Protein AF-A0A7X3V2B4-F1 (afdb_monomer_lite)

Radius of gyration: 16.2 Å; chains: 1; bounding box: 40×33×37 Å

Foldseek 3Di:
DDDDDDDDQPDDDNDTDDDDDDDDPDDPVVVVVCVQQVVSVCVPDPVQFVKDWPDDDDFHDAAQGKTWIWTADPNRIDIDIDGDHHDDD

Sequence (89 aa):
MAHCSPEGLDRQDGDFVFSTSQWVPTPVGDVFAFFADAMNLERITPPFLRFRIVTPTPIQMRAGAVIDYRLRLRACPIRWRTEITAWEG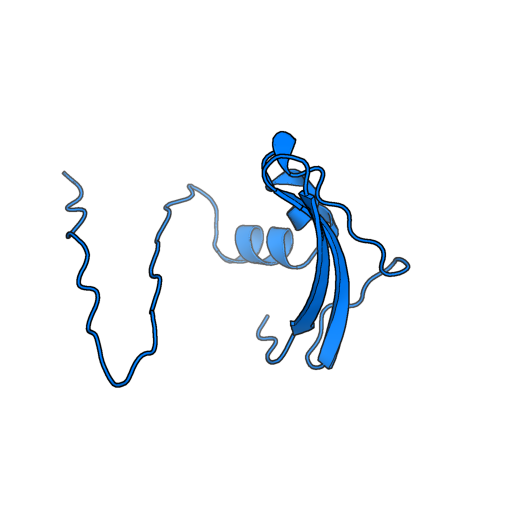

Secondary structure (DSSP, 8-state):
------------TT----------SS-HHHHHHHHHSTHHHHHHS-GGG--EE-SPSSP--STT-EEEEEEEETTEEEEEEEE------

Structure (mmCIF, N/CA/C/O backbone):
data_AF-A0A7X3V2B4-F1
#
_entry.id   AF-A0A7X3V2B4-F1
#
loop_
_atom_site.group_PDB
_atom_site.id
_atom_site.type_symbol
_atom_site.label_atom_id
_atom_site.label_alt_id
_atom_site.label_comp_id
_atom_site.label_asym_id
_atom_site.label_entity_id
_atom_site.label_seq_id
_atom_site.pdbx_PDB_ins_code
_atom_site.Cartn_x
_atom_site.Cartn_y
_atom_site.Cartn_z
_atom_site.occupancy
_atom_site.B_iso_or_equiv
_atom_site.auth_seq_id
_atom_site.auth_comp_id
_atom_site.auth_asym_id
_atom_site.auth_atom_id
_atom_site.pdbx_PDB_model_num
ATOM 1 N N . MET A 1 1 ? 25.839 -3.700 -19.690 1.00 33.94 1 MET A N 1
ATOM 2 C CA . MET A 1 1 ? 26.494 -3.078 -18.520 1.00 33.94 1 MET A CA 1
ATOM 3 C C . MET A 1 1 ? 25.579 -1.973 -18.019 1.00 33.94 1 MET A C 1
ATOM 5 O O . MET A 1 1 ? 25.549 -0.919 -18.633 1.00 33.94 1 MET A O 1
ATOM 9 N N . ALA A 1 2 ? 24.754 -2.246 -17.006 1.00 36.81 2 ALA A N 1
ATOM 10 C CA . ALA A 1 2 ? 23.876 -1.245 -16.399 1.00 36.81 2 ALA A CA 1
ATOM 11 C C . ALA A 1 2 ? 24.562 -0.706 -15.139 1.00 36.81 2 ALA A C 1
ATOM 13 O O . ALA A 1 2 ? 24.956 -1.476 -14.265 1.00 36.81 2 ALA A O 1
ATOM 14 N N . HIS A 1 3 ? 24.776 0.604 -15.110 1.00 38.88 3 HIS A N 1
ATOM 15 C CA . HIS A 1 3 ? 25.471 1.318 -14.050 1.00 38.88 3 HIS A CA 1
ATOM 16 C C . HIS A 1 3 ? 24.464 1.619 -12.929 1.00 38.88 3 HIS A C 1
ATOM 18 O O . HIS A 1 3 ? 23.600 2.477 -13.083 1.00 38.88 3 HIS A O 1
ATOM 24 N N . CYS A 1 4 ? 24.534 0.865 -11.832 1.00 34.06 4 CYS A N 1
ATOM 25 C CA . CYS A 1 4 ? 23.868 1.202 -10.577 1.00 34.06 4 CYS A CA 1
ATOM 26 C C . CYS A 1 4 ? 24.769 2.208 -9.851 1.00 34.06 4 CYS A C 1
ATOM 28 O O . CYS A 1 4 ? 25.846 1.832 -9.391 1.00 34.06 4 CYS A O 1
ATOM 30 N N . SER A 1 5 ? 24.372 3.481 -9.808 1.00 46.75 5 SER A N 1
ATOM 31 C CA . SER A 1 5 ? 25.101 4.505 -9.047 1.00 46.75 5 SER A CA 1
ATOM 32 C C . SER A 1 5 ? 24.818 4.357 -7.546 1.00 46.75 5 SER A C 1
ATOM 34 O O . SER A 1 5 ? 23.670 4.076 -7.190 1.00 46.75 5 SER A O 1
ATOM 36 N N . PRO A 1 6 ? 25.818 4.540 -6.664 1.00 53.34 6 PRO A N 1
ATOM 37 C CA . PRO A 1 6 ? 25.634 4.413 -5.230 1.00 53.34 6 PRO A CA 1
ATOM 38 C C . PRO A 1 6 ? 25.026 5.690 -4.637 1.00 53.34 6 PRO A C 1
ATOM 40 O O . PRO A 1 6 ? 25.434 6.806 -4.943 1.00 53.34 6 PRO A O 1
ATOM 43 N N . GLU A 1 7 ? 24.012 5.465 -3.812 1.00 55.62 7 GLU A N 1
ATOM 44 C CA . GLU A 1 7 ? 23.649 6.167 -2.580 1.00 55.62 7 GLU A CA 1
ATOM 45 C C . GLU A 1 7 ? 24.362 7.498 -2.273 1.00 55.62 7 GLU A C 1
ATOM 47 O O . GLU A 1 7 ? 25.551 7.547 -1.963 1.00 55.62 7 GLU A O 1
ATOM 52 N N . GLY A 1 8 ? 23.566 8.567 -2.209 1.00 45.28 8 GLY A N 1
ATOM 53 C CA . GLY A 1 8 ? 23.85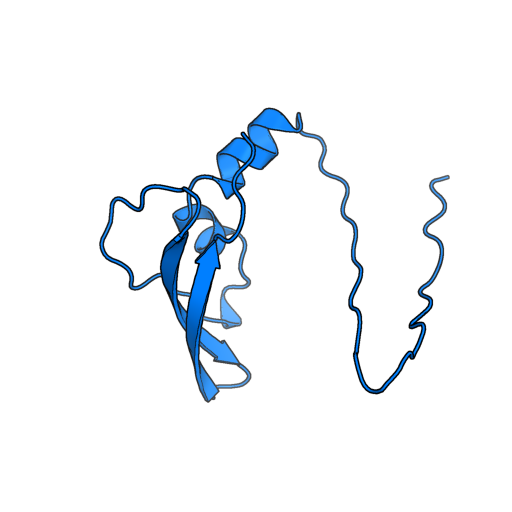9 9.751 -1.409 1.00 45.28 8 GLY A CA 1
ATOM 54 C C . GLY A 1 8 ? 22.708 9.973 -0.433 1.00 45.28 8 GLY A C 1
ATOM 55 O O . GLY A 1 8 ? 21.634 10.404 -0.845 1.00 45.28 8 GLY A O 1
ATOM 56 N N . LEU A 1 9 ? 22.910 9.659 0.850 1.00 54.97 9 LEU A N 1
ATOM 57 C CA . LEU A 1 9 ? 22.083 10.221 1.918 1.00 54.97 9 LEU A CA 1
ATOM 58 C C . LEU A 1 9 ? 22.494 11.690 2.066 1.00 54.97 9 LEU A C 1
ATOM 60 O O . LEU A 1 9 ? 23.457 11.998 2.768 1.00 54.97 9 LEU A O 1
ATOM 64 N N . ASP A 1 10 ? 21.797 12.583 1.366 1.00 54.25 10 ASP A N 1
ATOM 65 C CA . ASP A 1 10 ? 21.883 14.010 1.654 1.00 54.25 10 ASP A CA 1
ATOM 66 C C . ASP A 1 10 ? 21.146 14.274 2.969 1.00 54.25 10 ASP A C 1
ATOM 68 O O . ASP A 1 10 ? 19.966 13.950 3.123 1.00 54.25 10 ASP A O 1
ATOM 72 N N . ARG A 1 11 ? 21.880 14.776 3.958 1.00 52.34 11 ARG A N 1
ATOM 73 C CA . ARG A 1 11 ? 21.380 14.983 5.313 1.00 52.34 11 ARG A CA 1
ATOM 74 C C . ARG A 1 11 ? 21.054 16.461 5.467 1.00 52.34 11 ARG A C 1
ATOM 76 O O . ARG A 1 11 ? 21.908 17.232 5.896 1.00 52.34 11 ARG A O 1
ATOM 83 N N . GLN A 1 12 ? 19.823 16.837 5.144 1.00 53.97 12 GLN A N 1
ATOM 84 C CA . GLN A 1 12 ? 19.281 18.154 5.474 1.00 53.97 12 GLN A CA 1
ATOM 85 C C . GLN A 1 12 ? 18.353 18.005 6.692 1.00 53.97 12 GLN A C 1
ATOM 87 O O . GLN A 1 12 ? 17.438 17.191 6.687 1.00 53.97 12 GLN A O 1
ATOM 92 N N . ASP A 1 13 ? 18.676 18.705 7.783 1.00 57.41 13 ASP A N 1
ATOM 93 C CA . ASP A 1 13 ? 17.813 18.927 8.956 1.00 57.41 13 ASP A CA 1
ATOM 94 C C . ASP A 1 13 ? 17.138 17.707 9.617 1.00 57.41 13 ASP A C 1
ATOM 96 O O . ASP A 1 13 ? 15.958 17.716 9.936 1.00 57.41 13 ASP A O 1
ATOM 100 N N . GLY A 1 14 ? 17.899 16.648 9.915 1.00 70.12 14 GLY A N 1
ATOM 101 C CA . GLY A 1 14 ? 17.410 15.538 10.755 1.00 70.12 14 GLY A CA 1
ATOM 102 C C . GLY A 1 14 ? 16.425 14.583 10.073 1.00 70.12 14 GLY A C 1
ATOM 103 O O . GLY A 1 14 ? 16.075 13.563 10.672 1.00 70.12 14 GLY A O 1
ATOM 104 N N . ASP A 1 15 ? 16.065 14.854 8.822 1.00 82.75 15 ASP A N 1
ATOM 105 C CA . ASP A 1 15 ? 15.263 13.969 7.995 1.00 82.75 15 ASP A CA 1
ATOM 106 C C . ASP A 1 15 ? 16.140 12.904 7.325 1.00 82.75 15 ASP A C 1
ATOM 108 O O . ASP A 1 15 ? 17.282 13.140 6.918 1.00 82.75 15 ASP A O 1
ATOM 112 N N . PHE A 1 16 ? 15.599 11.690 7.225 1.00 90.00 16 PHE A N 1
ATOM 113 C CA . PHE A 1 16 ? 16.228 10.579 6.518 1.00 90.00 16 PHE A CA 1
ATOM 114 C C . PHE A 1 16 ? 15.431 10.281 5.252 1.00 90.00 16 PHE A C 1
ATOM 116 O O . PHE A 1 16 ? 14.257 9.919 5.326 1.00 90.00 16 PHE A O 1
ATOM 123 N N . VAL A 1 17 ? 16.082 10.384 4.092 1.00 91.25 17 VAL A N 1
ATOM 124 C CA . VAL A 1 17 ? 15.491 10.011 2.802 1.00 91.25 17 VAL A CA 1
ATOM 125 C C . VAL A 1 17 ? 15.986 8.625 2.400 1.00 91.25 17 VAL A C 1
ATOM 127 O O . VAL A 1 17 ? 17.189 8.379 2.327 1.00 91.25 17 VAL A O 1
ATOM 130 N N . PHE A 1 18 ? 15.051 7.718 2.115 1.00 93.88 18 PHE A N 1
ATOM 131 C CA . PHE A 1 18 ? 15.339 6.416 1.518 1.00 93.88 18 PHE A CA 1
ATOM 132 C C . PHE A 1 18 ? 14.907 6.421 0.051 1.00 93.88 18 PHE A C 1
ATOM 134 O O . PHE A 1 18 ? 13.744 6.683 -0.251 1.00 93.88 18 PHE A O 1
ATOM 141 N N . SER A 1 19 ? 15.837 6.110 -0.853 1.00 94.62 19 SER A N 1
ATOM 142 C CA . SER A 1 19 ? 15.576 5.982 -2.287 1.00 94.62 19 SER A CA 1
ATOM 143 C C . SER A 1 19 ? 15.968 4.588 -2.761 1.00 94.62 19 SER A C 1
ATOM 145 O O . SER A 1 19 ? 17.046 4.091 -2.439 1.00 94.62 19 SER A O 1
ATOM 147 N N . THR A 1 20 ? 15.085 3.943 -3.519 1.00 95.31 20 THR A N 1
ATOM 148 C CA . THR A 1 20 ? 15.322 2.621 -4.100 1.00 95.31 20 THR A CA 1
ATOM 149 C C . THR A 1 20 ? 14.697 2.540 -5.486 1.00 95.31 20 THR A C 1
ATOM 151 O O . THR A 1 20 ? 13.701 3.206 -5.767 1.00 95.31 20 THR A O 1
ATOM 154 N N . SER A 1 21 ? 15.282 1.728 -6.364 1.00 95.50 21 SER A N 1
ATOM 155 C CA . SER A 1 21 ? 14.754 1.474 -7.703 1.00 95.50 21 SER A CA 1
ATOM 156 C C . SER A 1 21 ? 14.850 -0.009 -8.036 1.00 95.50 21 SER A C 1
ATOM 158 O O . SER A 1 21 ? 15.767 -0.707 -7.601 1.00 95.50 21 SER A O 1
ATOM 160 N N . GLN A 1 22 ? 13.880 -0.499 -8.802 1.00 94.25 22 GLN A N 1
ATOM 161 C CA . GLN A 1 22 ? 13.840 -1.875 -9.274 1.00 94.25 22 GLN A CA 1
ATOM 162 C C . GLN A 1 22 ? 13.329 -1.902 -10.711 1.00 94.25 22 GLN A C 1
ATOM 164 O O . GLN A 1 22 ? 12.388 -1.192 -11.059 1.00 94.25 22 GLN A O 1
ATOM 169 N N . TRP A 1 23 ? 13.949 -2.739 -11.541 1.00 96.75 23 TRP A N 1
ATOM 170 C CA . TRP A 1 23 ? 13.483 -3.004 -12.896 1.00 96.75 23 TRP A CA 1
ATOM 171 C C . TRP A 1 23 ? 12.597 -4.250 -12.923 1.00 96.75 23 TRP A C 1
ATOM 173 O O . TRP A 1 23 ? 12.939 -5.270 -12.323 1.00 96.75 23 TRP A O 1
ATOM 183 N N . VAL A 1 24 ? 11.483 -4.170 -13.652 1.00 95.56 24 VAL A N 1
ATOM 184 C CA . VAL A 1 24 ? 10.536 -5.271 -13.855 1.00 95.56 24 VAL A CA 1
ATOM 185 C C . VAL A 1 24 ? 10.243 -5.389 -15.358 1.00 95.56 24 VAL A C 1
ATOM 187 O O . VAL A 1 24 ? 9.950 -4.370 -15.986 1.00 95.56 24 VAL A O 1
ATOM 190 N N . PRO A 1 25 ? 10.303 -6.593 -15.963 1.00 97.12 25 PRO A N 1
ATOM 191 C CA . PRO A 1 25 ? 10.024 -6.810 -17.386 1.00 97.12 25 PRO A CA 1
ATOM 192 C C . PRO A 1 25 ? 8.514 -6.787 -17.686 1.00 97.12 25 PRO A C 1
ATOM 194 O O . PRO A 1 25 ? 7.947 -7.768 -18.163 1.00 97.12 25 PRO A O 1
ATOM 197 N N . THR A 1 26 ? 7.816 -5.706 -17.346 1.00 97.19 26 THR A N 1
ATOM 198 C CA . THR A 1 26 ? 6.352 -5.608 -17.463 1.00 97.19 26 THR A CA 1
ATOM 199 C C . THR A 1 26 ? 5.945 -4.166 -17.791 1.00 97.19 26 THR A C 1
ATOM 201 O O . THR A 1 26 ? 6.580 -3.244 -17.273 1.00 97.19 26 THR A O 1
ATOM 204 N N . PRO A 1 27 ? 4.930 -3.931 -18.649 1.00 97.00 27 PRO A N 1
ATOM 205 C CA . PRO A 1 27 ? 4.434 -2.585 -18.934 1.00 97.00 27 PRO A CA 1
ATOM 206 C C . PRO A 1 27 ? 4.026 -1.832 -17.663 1.00 97.00 27 PRO A C 1
ATOM 208 O O . PRO A 1 27 ? 3.438 -2.410 -16.751 1.00 97.00 27 PRO A O 1
ATOM 211 N N . VAL A 1 28 ? 4.288 -0.523 -17.618 1.00 94.44 28 VAL A N 1
ATOM 212 C CA . VAL A 1 28 ? 4.011 0.301 -16.426 1.00 94.44 28 VAL A CA 1
ATOM 213 C C . VAL A 1 28 ? 2.536 0.274 -16.012 1.00 94.44 28 VAL A C 1
ATOM 215 O O . VAL A 1 28 ? 2.251 0.233 -14.820 1.00 94.44 28 VAL A O 1
ATOM 218 N N . GLY A 1 29 ? 1.608 0.222 -16.975 1.00 95.31 29 GLY A N 1
ATOM 219 C CA . GLY A 1 29 ? 0.170 0.138 -16.700 1.00 95.31 29 GLY A CA 1
ATOM 220 C C . GLY A 1 29 ? -0.222 -1.151 -15.977 1.00 95.31 29 GLY A C 1
ATOM 221 O O . GLY A 1 29 ? -1.0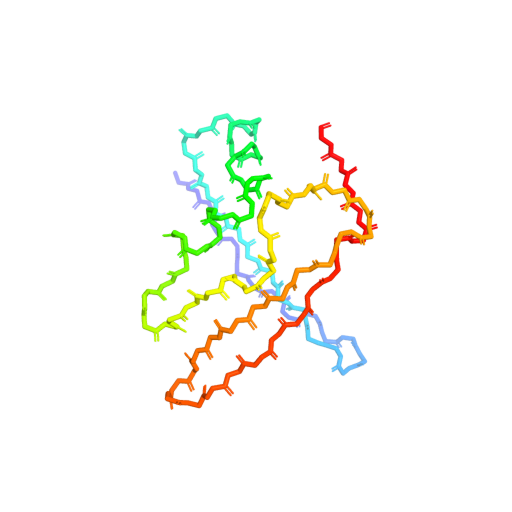07 -1.107 -15.035 1.00 95.31 29 GLY A O 1
ATOM 222 N N . ASP A 1 30 ? 0.388 -2.281 -16.341 1.00 96.38 30 ASP A N 1
ATOM 223 C CA . ASP A 1 30 ? 0.128 -3.572 -15.692 1.00 96.38 30 ASP A CA 1
ATOM 224 C C . ASP A 1 30 ? 0.732 -3.614 -14.283 1.00 96.38 30 ASP A C 1
ATOM 226 O O . ASP A 1 30 ? 0.120 -4.133 -13.347 1.00 96.38 30 ASP A O 1
ATOM 230 N N . VAL A 1 31 ? 1.921 -3.023 -14.108 1.00 95.38 31 VAL A N 1
ATOM 231 C CA . VAL A 1 31 ? 2.545 -2.864 -12.787 1.00 95.38 31 VAL A CA 1
ATOM 232 C C . VAL A 1 31 ? 1.672 -1.976 -11.900 1.00 95.38 31 VAL A C 1
ATOM 234 O O . VAL A 1 31 ? 1.381 -2.347 -10.765 1.00 95.38 31 VAL A O 1
ATOM 237 N N . PHE A 1 32 ? 1.197 -0.839 -12.411 1.00 94.31 32 PHE A N 1
ATOM 238 C CA . PHE A 1 32 ? 0.307 0.046 -11.667 1.00 94.31 32 PHE A CA 1
ATOM 239 C C . PHE A 1 32 ? -1.008 -0.649 -11.301 1.0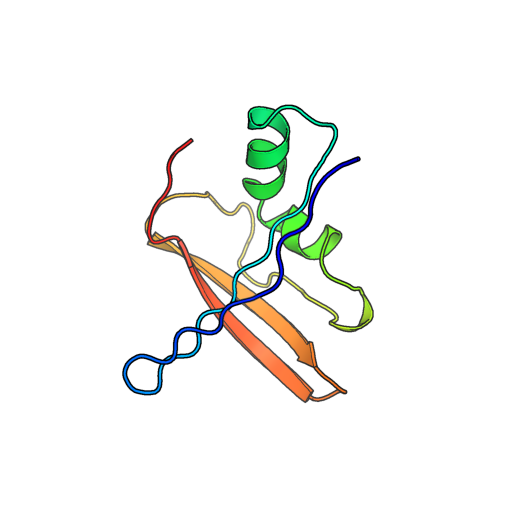0 94.31 32 PHE A C 1
ATOM 241 O O . PHE A 1 32 ? -1.389 -0.633 -10.135 1.00 94.31 32 PHE A O 1
ATOM 248 N N . ALA A 1 33 ? -1.659 -1.332 -12.250 1.00 95.00 33 ALA A N 1
ATOM 249 C CA . ALA A 1 33 ? -2.888 -2.087 -12.001 1.00 95.00 33 ALA A CA 1
ATOM 250 C C . ALA A 1 33 ? -2.705 -3.158 -10.913 1.00 95.00 33 ALA A C 1
ATOM 252 O O . ALA A 1 33 ? -3.599 -3.377 -10.098 1.00 95.00 33 ALA A O 1
ATOM 253 N N . PHE A 1 34 ? -1.526 -3.784 -10.852 1.00 95.62 34 PHE A N 1
ATOM 254 C CA . PHE A 1 34 ? -1.180 -4.711 -9.781 1.00 95.62 34 PHE A CA 1
ATOM 255 C C . PHE A 1 34 ? -1.131 -4.022 -8.408 1.00 95.62 34 PHE A C 1
ATOM 257 O O . PHE A 1 34 ? -1.735 -4.523 -7.462 1.00 95.62 34 PHE A O 1
ATOM 264 N N . PHE A 1 35 ? -0.464 -2.869 -8.287 1.00 93.50 35 PHE A N 1
ATOM 265 C CA . PHE A 1 35 ? -0.421 -2.096 -7.035 1.00 93.50 35 PHE A CA 1
ATOM 266 C C . PHE A 1 35 ? -1.752 -1.404 -6.692 1.00 93.50 35 PHE A C 1
ATOM 268 O O . PHE A 1 35 ? -1.999 -1.105 -5.524 1.00 93.50 35 PHE A O 1
ATOM 275 N N . ALA A 1 36 ? -2.615 -1.175 -7.684 1.00 94.19 36 ALA A N 1
ATOM 276 C CA . ALA A 1 36 ? -3.941 -0.592 -7.511 1.00 94.19 36 ALA A CA 1
ATOM 277 C C . ALA A 1 36 ? -4.958 -1.544 -6.866 1.00 94.19 36 ALA A C 1
ATOM 279 O O . ALA A 1 36 ? -6.002 -1.101 -6.394 1.00 94.19 36 ALA A O 1
ATOM 280 N N . ASP A 1 37 ? -4.657 -2.837 -6.788 1.00 94.81 37 ASP A N 1
ATOM 281 C CA . ASP A 1 37 ? -5.344 -3.741 -5.874 1.00 94.81 37 ASP A CA 1
ATOM 282 C C . ASP A 1 37 ? -4.540 -3.833 -4.573 1.00 94.81 37 ASP A C 1
ATOM 284 O O . ASP A 1 37 ? -3.492 -4.480 -4.507 1.00 94.81 37 ASP A O 1
ATOM 288 N N . ALA A 1 38 ? -5.050 -3.200 -3.514 1.00 93.38 38 ALA A N 1
ATOM 289 C CA . ALA A 1 38 ? -4.403 -3.187 -2.205 1.00 93.38 38 ALA A CA 1
ATOM 290 C C . ALA A 1 38 ? -4.062 -4.602 -1.703 1.00 93.38 38 ALA A C 1
ATOM 292 O O . ALA A 1 38 ? -3.034 -4.788 -1.051 1.00 93.38 38 ALA A O 1
ATOM 293 N N . MET A 1 39 ? -4.860 -5.621 -2.046 1.00 93.56 39 MET A N 1
ATOM 294 C CA . MET A 1 39 ? -4.627 -7.000 -1.607 1.00 93.56 39 MET A CA 1
ATOM 295 C C . MET A 1 39 ? -3.316 -7.585 -2.144 1.00 93.56 39 MET A C 1
ATOM 297 O O . MET A 1 39 ? -2.725 -8.466 -1.514 1.00 93.56 39 MET A O 1
ATOM 301 N N . ASN A 1 40 ? -2.798 -7.060 -3.255 1.00 95.56 40 ASN A N 1
ATOM 302 C CA . ASN A 1 40 ? -1.513 -7.477 -3.801 1.00 95.56 40 ASN A CA 1
ATOM 303 C C . ASN A 1 40 ? -0.315 -7.030 -2.953 1.00 95.56 40 ASN A C 1
ATOM 305 O O . ASN A 1 40 ? 0.730 -7.682 -3.015 1.00 95.56 40 ASN A O 1
ATOM 309 N N . LEU A 1 41 ? -0.459 -6.003 -2.104 1.00 93.25 41 LEU A N 1
ATOM 310 C CA . LEU A 1 41 ? 0.599 -5.580 -1.176 1.00 93.25 41 LEU A CA 1
ATOM 311 C C . LEU A 1 41 ? 0.973 -6.704 -0.208 1.00 93.25 41 LEU A C 1
ATOM 313 O O . LEU A 1 41 ? 2.150 -6.931 0.072 1.00 93.25 41 LEU A O 1
ATOM 317 N N . GLU A 1 42 ? -0.017 -7.464 0.258 1.00 91.88 42 GLU A N 1
ATOM 318 C CA . GLU A 1 42 ? 0.226 -8.634 1.097 1.00 91.88 42 GLU A CA 1
ATOM 319 C C . GLU A 1 42 ? 1.008 -9.720 0.346 1.00 91.88 42 GLU A C 1
ATOM 321 O O . GLU A 1 42 ? 1.889 -10.352 0.926 1.00 91.88 42 GLU A O 1
ATOM 326 N N . ARG A 1 43 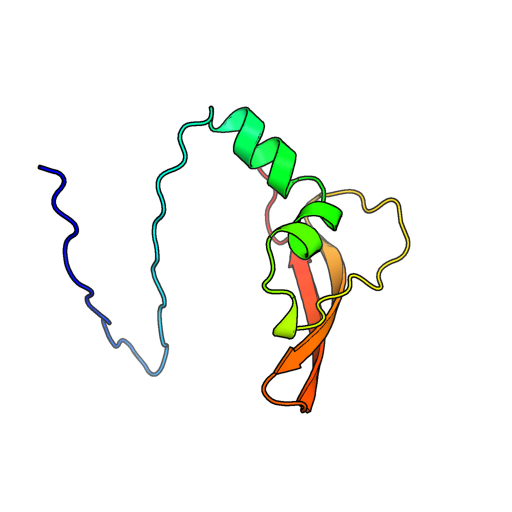? 0.735 -9.897 -0.953 1.00 92.94 43 ARG A N 1
ATOM 327 C CA . ARG A 1 43 ? 1.359 -10.928 -1.795 1.00 92.94 43 ARG A CA 1
ATOM 328 C C . ARG A 1 43 ? 2.847 -10.684 -2.041 1.00 92.94 43 ARG A C 1
ATOM 330 O O . ARG A 1 43 ? 3.606 -11.643 -2.147 1.00 92.94 43 ARG A O 1
ATOM 337 N N . ILE A 1 44 ? 3.255 -9.421 -2.155 1.00 92.81 44 ILE A N 1
ATOM 338 C CA . ILE A 1 44 ? 4.654 -9.033 -2.409 1.00 92.81 44 ILE A CA 1
ATOM 339 C C . ILE A 1 44 ? 5.451 -8.764 -1.130 1.00 92.81 44 ILE A C 1
ATOM 341 O O . ILE A 1 44 ? 6.671 -8.612 -1.183 1.00 92.81 44 ILE A O 1
ATOM 345 N N . THR A 1 45 ? 4.786 -8.710 0.024 1.00 92.75 45 THR A N 1
ATOM 346 C CA . THR A 1 45 ? 5.455 -8.469 1.300 1.00 92.75 45 THR A CA 1
ATOM 347 C C . THR A 1 45 ? 6.049 -9.774 1.841 1.00 92.75 45 THR A C 1
ATOM 349 O O . THR A 1 45 ? 5.350 -10.789 1.892 1.00 92.75 45 THR A O 1
ATOM 352 N N . PRO A 1 46 ? 7.318 -9.789 2.295 1.00 94.75 46 PRO A N 1
ATOM 353 C CA . PRO A 1 46 ? 7.937 -11.004 2.811 1.00 94.75 46 PRO A CA 1
ATOM 354 C C . PRO A 1 46 ? 7.108 -11.691 3.917 1.00 94.75 46 PRO A C 1
ATOM 356 O O . PRO A 1 46 ? 6.702 -11.034 4.883 1.00 94.75 46 PRO A O 1
ATOM 359 N N . PRO A 1 47 ? 6.902 -13.023 3.858 1.00 92.44 47 PRO A N 1
ATOM 360 C CA . PRO A 1 47 ? 5.961 -13.731 4.735 1.00 92.44 47 PRO A CA 1
ATOM 361 C C . PRO A 1 47 ? 6.336 -13.666 6.221 1.00 92.44 47 PRO A C 1
ATOM 363 O O . PRO A 1 47 ? 5.464 -13.758 7.090 1.00 92.44 47 PRO A O 1
ATOM 366 N N . PHE A 1 48 ? 7.618 -13.453 6.543 1.00 92.56 48 PHE A N 1
ATOM 367 C CA . PHE A 1 48 ? 8.072 -13.292 7.926 1.00 92.56 48 PHE A CA 1
ATOM 368 C C . PHE A 1 48 ? 7.461 -12.061 8.617 1.00 92.56 48 PHE A C 1
ATOM 370 O O . PHE A 1 48 ? 7.367 -12.050 9.846 1.00 92.56 48 PHE A O 1
ATOM 377 N N . LEU A 1 49 ? 6.997 -11.063 7.852 1.00 95.81 49 LEU A N 1
ATOM 378 C CA . LEU A 1 49 ? 6.310 -9.889 8.387 1.00 95.81 49 LEU A CA 1
ATOM 379 C C . LEU A 1 49 ? 4.858 -10.172 8.773 1.00 95.81 49 LEU A C 1
ATOM 381 O O . LEU A 1 49 ? 4.267 -9.366 9.483 1.00 95.81 49 LEU A O 1
ATOM 385 N N . ARG A 1 50 ? 4.259 -11.292 8.341 1.00 94.81 50 ARG A N 1
ATOM 386 C CA . ARG A 1 50 ? 2.830 -11.600 8.564 1.00 94.81 50 ARG A CA 1
ATOM 387 C C . ARG A 1 50 ? 1.923 -10.397 8.278 1.00 94.81 50 ARG A C 1
ATOM 389 O O . ARG A 1 50 ? 1.028 -10.094 9.067 1.00 94.81 50 ARG A O 1
ATOM 396 N N . PHE A 1 51 ? 2.219 -9.693 7.190 1.00 96.31 51 PHE A N 1
ATOM 397 C CA . PHE A 1 51 ? 1.464 -8.528 6.766 1.00 96.31 51 PHE A CA 1
ATOM 398 C C . PHE A 1 51 ? 0.024 -8.942 6.460 1.00 96.31 51 PHE A C 1
ATOM 400 O O . PHE A 1 51 ? -0.214 -9.997 5.865 1.00 96.31 51 PHE A O 1
ATOM 407 N N . ARG A 1 52 ? -0.926 -8.152 6.952 1.00 96.38 52 ARG A N 1
ATOM 408 C CA . ARG A 1 52 ? -2.361 -8.366 6.786 1.00 96.38 52 ARG A CA 1
ATOM 409 C C . ARG A 1 52 ? -3.057 -7.029 6.647 1.00 96.38 52 ARG A C 1
ATOM 411 O O . ARG A 1 52 ? -2.931 -6.186 7.538 1.00 96.38 52 ARG A O 1
ATOM 418 N N . ILE A 1 53 ? -3.829 -6.875 5.582 1.00 96.19 53 ILE A N 1
ATOM 419 C CA . ILE A 1 53 ? -4.811 -5.796 5.469 1.00 96.19 53 ILE A CA 1
ATOM 420 C C . ILE A 1 53 ? -6.002 -6.157 6.352 1.00 96.19 53 ILE A C 1
ATOM 422 O O . ILE A 1 53 ? -6.508 -7.276 6.301 1.00 96.19 53 ILE A O 1
ATOM 426 N N . VAL A 1 54 ? -6.418 -5.225 7.207 1.00 96.75 54 VAL A N 1
ATOM 427 C CA . VAL A 1 54 ? -7.568 -5.405 8.109 1.00 96.75 54 VAL A CA 1
ATOM 428 C C . VAL A 1 54 ? -8.714 -4.438 7.806 1.00 96.75 54 VAL A C 1
ATOM 430 O O . VAL A 1 54 ? -9.753 -4.514 8.459 1.00 96.75 54 VAL A O 1
ATOM 433 N N . THR A 1 55 ? -8.551 -3.559 6.812 1.00 96.75 55 THR A N 1
ATOM 434 C CA . THR A 1 55 ? -9.648 -2.764 6.245 1.00 96.75 55 THR A CA 1
ATOM 435 C C . THR A 1 55 ? -10.684 -3.680 5.580 1.00 96.75 55 THR A C 1
ATOM 437 O O . THR A 1 55 ? -10.293 -4.587 4.843 1.00 96.75 55 THR A O 1
ATOM 440 N N . PRO A 1 56 ? -11.996 -3.456 5.794 1.00 95.44 56 PRO A N 1
ATOM 441 C CA . PRO A 1 56 ? -13.046 -4.188 5.090 1.00 95.44 56 PRO A CA 1
ATOM 442 C C . PRO A 1 56 ? -12.939 -4.051 3.568 1.00 95.44 56 PRO A C 1
ATOM 444 O O . PRO A 1 56 ? -12.691 -2.964 3.049 1.00 95.44 56 PRO A O 1
ATOM 447 N N . THR A 1 57 ? -13.155 -5.154 2.855 1.00 91.88 57 THR A N 1
ATOM 448 C CA . THR A 1 57 ? -13.126 -5.206 1.390 1.00 91.88 57 THR A CA 1
ATOM 449 C C . THR A 1 57 ? -14.542 -5.117 0.796 1.00 91.88 57 THR A C 1
ATOM 451 O O . THR A 1 57 ? -15.503 -5.529 1.453 1.00 91.88 57 THR A O 1
ATOM 454 N N . PRO A 1 58 ? -14.701 -4.602 -0.442 1.00 93.88 58 PRO A N 1
ATOM 455 C CA . PRO A 1 58 ? -13.650 -4.103 -1.338 1.00 93.88 58 PRO A CA 1
ATOM 456 C C . PRO A 1 58 ? -13.116 -2.721 -0.929 1.00 93.88 58 PRO A C 1
ATOM 458 O O . PRO A 1 58 ? -13.864 -1.863 -0.470 1.00 93.88 58 PRO A O 1
ATOM 461 N N . ILE A 1 59 ? -11.813 -2.501 -1.130 1.00 94.56 59 ILE A N 1
ATOM 462 C CA . ILE A 1 59 ? -11.165 -1.203 -0.902 1.00 94.56 59 ILE A CA 1
ATOM 463 C C . ILE A 1 59 ? -11.167 -0.440 -2.223 1.00 94.56 59 ILE A C 1
ATOM 465 O O . ILE A 1 59 ? -10.595 -0.899 -3.209 1.00 94.56 59 ILE A O 1
ATOM 469 N N . GLN A 1 60 ? -11.798 0.731 -2.249 1.00 94.88 60 GLN A N 1
ATOM 470 C CA . GLN A 1 60 ? -11.723 1.624 -3.400 1.00 94.88 60 GLN A CA 1
ATOM 471 C C . GLN A 1 60 ? -10.457 2.478 -3.304 1.00 94.88 60 GLN A C 1
ATOM 473 O O . GLN A 1 60 ? -10.340 3.309 -2.400 1.00 94.88 60 GLN A O 1
ATOM 478 N N . MET A 1 61 ? -9.533 2.305 -4.248 1.00 95.25 61 MET A N 1
ATOM 479 C CA . MET A 1 61 ? -8.350 3.159 -4.345 1.00 95.25 61 MET A CA 1
ATOM 480 C C . MET A 1 61 ? -8.726 4.537 -4.888 1.00 95.25 61 MET A C 1
ATOM 482 O O . MET A 1 61 ? -9.307 4.660 -5.965 1.00 95.25 61 MET A O 1
ATOM 486 N N . ARG A 1 62 ? -8.436 5.570 -4.096 1.00 96.00 62 ARG A N 1
ATOM 487 C CA . ARG A 1 62 ? -8.658 6.987 -4.405 1.00 96.00 62 ARG A CA 1
ATOM 488 C C . ARG A 1 62 ? -7.886 7.852 -3.413 1.00 96.00 62 ARG A C 1
ATOM 490 O O . ARG A 1 62 ? -7.507 7.369 -2.347 1.00 96.00 62 ARG A O 1
ATOM 497 N N . ALA A 1 63 ? -7.748 9.142 -3.707 1.00 97.44 63 ALA A N 1
ATOM 498 C CA . ALA A 1 63 ? -7.273 10.098 -2.712 1.00 97.44 63 ALA A CA 1
ATOM 499 C C . ALA A 1 63 ? -8.181 10.090 -1.459 1.00 97.44 63 ALA A C 1
ATOM 501 O O . ALA A 1 63 ? -9.412 9.967 -1.551 1.00 97.44 63 ALA A O 1
ATOM 502 N N . GLY A 1 64 ? -7.559 10.163 -0.284 1.00 97.50 64 GLY A N 1
ATOM 503 C CA . GLY A 1 64 ? -8.193 10.032 1.027 1.00 97.50 64 GLY A CA 1
ATOM 504 C C . GLY A 1 64 ? -8.607 8.604 1.403 1.00 97.50 64 GLY A C 1
ATOM 505 O O . GLY A 1 64 ? -9.298 8.419 2.405 1.00 97.50 64 GLY A O 1
ATOM 506 N N . ALA A 1 65 ? -8.256 7.579 0.615 1.00 96.88 65 ALA A N 1
ATOM 507 C CA . ALA A 1 65 ? -8.488 6.193 1.016 1.00 96.88 65 ALA A CA 1
ATOM 508 C C . ALA A 1 65 ? -7.600 5.842 2.219 1.00 96.88 65 ALA A C 1
ATOM 510 O O . ALA A 1 65 ? -6.383 6.024 2.175 1.00 96.88 65 ALA A O 1
ATOM 511 N N . VAL A 1 66 ? -8.217 5.319 3.281 1.00 97.69 66 VAL A N 1
ATOM 512 C CA . VAL A 1 66 ? -7.529 4.904 4.507 1.00 97.69 66 VAL A CA 1
ATOM 513 C C . VAL A 1 66 ? -7.438 3.387 4.550 1.00 97.69 66 VAL A C 1
ATOM 515 O O . VAL A 1 66 ? -8.451 2.693 4.436 1.00 97.69 66 VAL A O 1
ATOM 518 N N . ILE A 1 67 ? -6.226 2.873 4.746 1.00 97.44 67 ILE A N 1
ATOM 519 C CA . ILE A 1 67 ? -5.965 1.436 4.800 1.00 97.44 67 ILE A CA 1
ATOM 520 C C . ILE A 1 67 ? -5.260 1.100 6.114 1.00 97.44 67 ILE A C 1
ATOM 522 O O . ILE A 1 67 ? -4.242 1.695 6.465 1.00 97.44 67 ILE A O 1
ATOM 526 N N . ASP A 1 68 ? -5.830 0.149 6.848 1.00 98.00 68 ASP A N 1
ATOM 527 C CA . ASP A 1 68 ? -5.332 -0.370 8.110 1.00 98.00 68 ASP A CA 1
ATOM 528 C C . ASP A 1 68 ? -4.644 -1.719 7.884 1.00 98.00 68 ASP A C 1
ATOM 530 O O . ASP A 1 68 ? -5.196 -2.638 7.271 1.00 98.00 68 ASP A O 1
ATOM 534 N N . TYR A 1 69 ? -3.453 -1.859 8.461 1.00 96.81 69 TYR A N 1
ATOM 535 C CA . TYR A 1 69 ? -2.604 -3.038 8.365 1.00 96.81 69 TYR A CA 1
ATOM 536 C C . TYR A 1 69 ? -2.161 -3.532 9.740 1.00 96.81 69 TYR A C 1
ATOM 538 O O . TYR A 1 69 ? -2.045 -2.785 10.722 1.00 96.81 69 TYR A O 1
ATOM 546 N N . ARG A 1 70 ? -1.828 -4.820 9.796 1.00 97.25 70 ARG A N 1
ATOM 547 C CA . ARG A 1 70 ? -1.080 -5.437 10.894 1.00 97.25 70 ARG A CA 1
ATOM 548 C C . ARG A 1 70 ? 0.111 -6.198 10.333 1.00 97.25 70 ARG A C 1
ATOM 550 O O . ARG A 1 70 ? -0.019 -6.891 9.331 1.00 97.25 70 ARG A O 1
ATOM 557 N N . LEU A 1 71 ? 1.252 -6.098 11.002 1.00 97.19 71 LEU A N 1
ATOM 558 C CA . LEU A 1 71 ? 2.471 -6.832 10.662 1.00 97.19 71 LEU A CA 1
ATOM 559 C C . LEU A 1 71 ? 3.292 -7.142 11.922 1.00 97.19 71 LEU A C 1
ATOM 561 O O . LEU A 1 71 ? 2.950 -6.716 13.027 1.00 97.19 71 LEU A O 1
ATOM 565 N N . ARG A 1 72 ? 4.367 -7.917 11.780 1.00 96.56 72 ARG A N 1
ATOM 566 C CA . ARG A 1 72 ? 5.303 -8.270 12.849 1.00 96.56 72 ARG A CA 1
ATOM 567 C C . ARG A 1 72 ? 6.738 -8.032 12.408 1.00 96.56 72 ARG A C 1
ATOM 569 O O . ARG A 1 72 ? 7.188 -8.630 11.439 1.00 96.56 72 ARG A O 1
ATOM 576 N N . LEU A 1 73 ? 7.487 -7.257 13.184 1.00 95.19 73 LEU A N 1
ATOM 577 C CA . LEU A 1 73 ? 8.925 -7.078 12.992 1.00 95.19 73 LEU A CA 1
ATOM 578 C C . LEU A 1 73 ? 9.672 -7.713 14.163 1.00 95.19 73 LEU A C 1
ATOM 580 O O . LEU A 1 73 ? 9.442 -7.336 15.308 1.00 95.19 73 LEU A O 1
ATOM 584 N N . ARG A 1 74 ? 10.545 -8.697 13.899 1.00 89.56 74 ARG A N 1
ATOM 585 C CA . ARG A 1 74 ? 11.303 -9.424 14.944 1.00 89.56 74 ARG A CA 1
ATOM 586 C C . ARG A 1 74 ? 10.411 -9.853 16.131 1.00 89.56 74 ARG A C 1
ATOM 588 O O . ARG A 1 74 ? 10.740 -9.631 17.287 1.00 89.56 74 ARG A O 1
ATOM 595 N N . ALA A 1 75 ? 9.247 -10.430 15.813 1.00 90.12 75 ALA A N 1
ATOM 596 C CA . ALA A 1 75 ? 8.160 -10.831 16.721 1.00 90.12 75 ALA A CA 1
ATOM 597 C C . ALA A 1 75 ? 7.303 -9.713 17.356 1.00 90.12 75 ALA A C 1
ATOM 599 O O . ALA A 1 75 ? 6.200 -10.028 17.823 1.00 90.12 75 ALA A O 1
ATOM 600 N N . CYS A 1 76 ? 7.713 -8.444 17.298 1.00 96.50 76 CYS A N 1
ATOM 601 C CA . CYS A 1 76 ? 6.940 -7.306 17.796 1.00 96.50 76 CYS A CA 1
ATOM 602 C C . CYS A 1 76 ? 5.740 -6.998 16.875 1.00 96.50 76 CYS A C 1
ATOM 604 O O . CYS A 1 76 ? 5.952 -6.799 15.675 1.00 96.50 76 CYS A O 1
ATOM 606 N N . PRO A 1 77 ? 4.489 -6.992 17.379 1.00 96.38 77 PRO A N 1
ATOM 607 C CA . PRO A 1 77 ? 3.319 -6.636 16.582 1.00 96.38 77 PRO A CA 1
ATOM 608 C C . PRO A 1 77 ? 3.266 -5.128 16.312 1.00 96.38 77 PRO A C 1
ATOM 610 O O . PRO A 1 77 ? 3.382 -4.319 17.228 1.00 96.38 77 PRO A O 1
ATOM 613 N N . ILE A 1 78 ? 3.018 -4.759 15.058 1.00 97.69 78 ILE A N 1
ATOM 614 C CA . ILE A 1 78 ? 2.879 -3.376 14.599 1.00 97.69 78 ILE A CA 1
ATOM 615 C C . ILE A 1 78 ? 1.482 -3.204 13.999 1.00 97.69 78 ILE A C 1
ATOM 617 O O . ILE A 1 78 ? 1.012 -4.047 13.229 1.00 97.69 78 ILE A O 1
ATOM 621 N N . ARG A 1 79 ? 0.820 -2.103 14.361 1.00 97.38 79 ARG A N 1
ATOM 622 C CA . ARG A 1 79 ? -0.391 -1.611 13.695 1.00 97.38 79 ARG A CA 1
ATOM 623 C C . ARG A 1 79 ? -0.014 -0.372 12.905 1.00 97.38 79 ARG A C 1
ATOM 625 O O . ARG A 1 79 ? 0.646 0.507 13.451 1.00 97.38 79 ARG A O 1
ATOM 632 N N . TRP A 1 80 ? -0.437 -0.316 11.653 1.00 97.06 80 TRP A N 1
ATOM 633 C CA . TRP A 1 80 ? -0.129 0.796 10.766 1.00 97.06 80 TRP A CA 1
ATOM 634 C C . TRP A 1 80 ? -1.391 1.186 10.008 1.00 97.06 80 TRP A C 1
ATOM 636 O O . TRP A 1 80 ? -2.097 0.322 9.503 1.00 97.06 80 TRP A O 1
ATOM 646 N N . ARG A 1 81 ? -1.670 2.485 9.953 1.00 97.75 81 ARG A N 1
ATOM 647 C CA . ARG A 1 81 ? -2.650 3.109 9.073 1.00 97.75 81 ARG A CA 1
ATOM 648 C C . ARG A 1 81 ? -1.950 3.970 8.025 1.00 97.75 81 ARG A C 1
ATOM 650 O O . ARG A 1 81 ? -1.110 4.790 8.393 1.00 97.75 81 ARG A O 1
ATOM 657 N N . THR A 1 82 ? -2.310 3.818 6.757 1.00 97.12 82 THR A N 1
ATOM 658 C CA . THR A 1 82 ? -1.895 4.737 5.687 1.00 97.12 82 THR A CA 1
ATOM 659 C C . THR A 1 82 ? -3.089 5.502 5.147 1.00 97.12 82 THR A C 1
ATOM 661 O O . THR A 1 82 ? -4.219 5.015 5.192 1.00 97.12 82 THR A O 1
ATOM 664 N N . GLU A 1 83 ? -2.811 6.666 4.574 1.00 97.88 83 GLU A N 1
ATOM 665 C CA . GLU A 1 83 ? -3.734 7.412 3.730 1.00 97.88 83 GLU A CA 1
ATOM 666 C C . GLU A 1 83 ? -3.115 7.557 2.338 1.00 97.88 83 GLU A C 1
ATOM 668 O O . GLU A 1 83 ? -1.931 7.868 2.208 1.00 97.88 83 GLU A O 1
ATOM 673 N N . ILE A 1 84 ? -3.912 7.316 1.300 1.00 97.00 84 ILE A N 1
ATOM 674 C CA . ILE A 1 84 ? -3.534 7.614 -0.080 1.00 97.00 84 ILE A CA 1
ATOM 675 C C . ILE A 1 84 ? -3.744 9.110 -0.308 1.00 97.00 84 ILE A C 1
ATOM 677 O O . ILE A 1 84 ? -4.877 9.562 -0.442 1.00 97.00 84 ILE A O 1
ATOM 681 N N . THR A 1 85 ? -2.670 9.895 -0.331 1.00 97.25 85 THR A N 1
ATOM 682 C CA . THR A 1 85 ? -2.755 11.363 -0.436 1.00 97.25 85 THR A CA 1
ATOM 683 C C . THR A 1 85 ? -2.953 11.857 -1.868 1.00 97.25 85 THR A C 1
ATOM 685 O O . THR A 1 85 ? -3.562 12.903 -2.079 1.00 97.25 85 THR A O 1
ATOM 688 N N . ALA A 1 86 ? -2.489 11.093 -2.855 1.00 95.50 86 ALA A N 1
ATOM 689 C CA . ALA A 1 86 ? -2.653 11.372 -4.275 1.00 95.50 86 ALA A CA 1
ATOM 690 C C . ALA A 1 86 ? -2.937 10.074 -5.036 1.00 95.50 86 ALA A C 1
ATOM 692 O O . ALA A 1 86 ? -2.505 8.993 -4.632 1.00 95.50 86 ALA A O 1
ATOM 693 N N . TRP A 1 87 ? -3.684 10.190 -6.131 1.00 93.62 87 TRP A N 1
ATOM 694 C CA . TRP A 1 87 ? -4.027 9.069 -6.993 1.00 93.62 87 TRP A CA 1
ATOM 695 C C . TRP A 1 87 ? -4.071 9.539 -8.445 1.00 93.62 87 TRP A C 1
ATOM 697 O O . TRP A 1 87 ? -4.980 10.274 -8.830 1.00 93.62 87 TRP A O 1
ATOM 707 N N . GLU A 1 88 ? -3.087 9.111 -9.226 1.00 86.75 88 GLU A N 1
ATOM 708 C CA . GLU A 1 88 ? -2.985 9.350 -10.664 1.00 86.75 88 GLU A CA 1
ATOM 709 C C . GLU A 1 88 ? -2.966 7.978 -11.330 1.00 86.75 88 GLU A C 1
ATOM 711 O O . GLU A 1 88 ? -2.109 7.153 -11.011 1.00 86.75 88 GLU A O 1
ATOM 716 N N . GLY A 1 89 ? -3.976 7.710 -12.156 1.00 76.00 89 GLY A N 1
ATOM 717 C CA . GLY A 1 89 ? -4.149 6.441 -12.863 1.00 76.00 89 GLY A CA 1
ATOM 718 C C . GLY A 1 89 ? -3.971 6.590 -14.361 1.00 76.00 89 GLY A 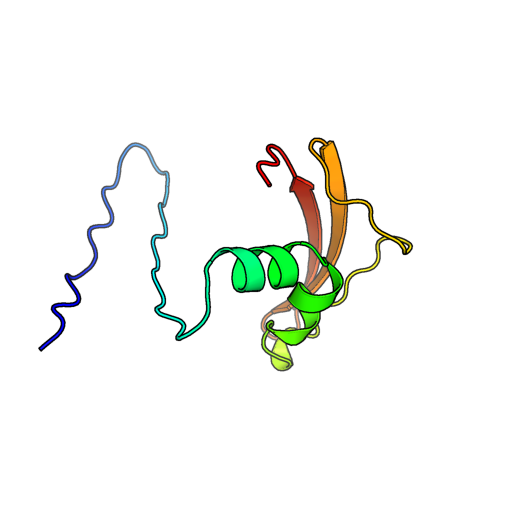C 1
ATOM 719 O O . GLY A 1 89 ? -3.996 7.743 -14.846 1.00 76.00 89 GLY A O 1
#

pLDDT: mean 87.53, std 17.34, range [33.94, 98.0]